Protein AF-A0A0J0UPS8-F1 (afdb_monomer_lite)

Sequence (127 aa):
MSEKKLNSWIYDGTPDNIGLIVPDANPGIGGYIVLAQLHNGEVRLFATRYPTRCVVGWKSQVRKFGGQDFTRVMVSTPHIRYERIKRMIVESGEDEGCRSIQFYRDKVVELFEVAAHSHAVPAGVPA

Radius of gyration: 16.22 Å; chains: 1; bounding box: 42×35×53 Å

Secondary structure (DSSP, 8-state):
--------EEEEE-GGGHHHH-PPPPGGG-BEEEEEEETTS-EEEEEES-HHHHHHHHHHHHHHH----EEEEEEEPPBTTHHHHHHHHHHTT-SSS---HHHHHHHHHHHHHHHHHTT--------

Foldseek 3Di:
DDPPLQPFWQDKFALVCCVVGDDQADLVLAWKWKWFAWPVQAIDIDTHSCSNCVLVVVVVCCVVPNDTHTGMMIITRGHNCSVVLSVVLVVVVPPDDRDGPVNSVVSSSVVRVVVVVVVVDPPPDDD

Structure (mmCIF, N/CA/C/O backbone):
data_AF-A0A0J0UPS8-F1
#
_entry.id   AF-A0A0J0UPS8-F1
#
loop_
_atom_site.group_PDB
_atom_site.id
_atom_site.type_symbol
_atom_site.label_atom_id
_atom_site.label_alt_id
_atom_site.label_comp_id
_atom_site.label_asym_id
_atom_site.label_entity_id
_atom_site.label_seq_id
_atom_site.pdbx_PDB_ins_code
_atom_site.Cartn_x
_atom_site.Cartn_y
_atom_site.Cartn_z
_atom_site.occupancy
_atom_site.B_iso_or_equiv
_atom_site.auth_seq_id
_atom_site.auth_comp_id
_atom_site.auth_asym_id
_atom_site.auth_atom_id
_atom_site.pdbx_PDB_model_num
ATOM 1 N N . MET A 1 1 ? -3.534 3.207 -31.428 1.00 33.47 1 MET A N 1
ATOM 2 C CA . MET A 1 1 ? -2.860 2.204 -30.581 1.00 33.47 1 MET A CA 1
ATOM 3 C C . MET A 1 1 ? -3.299 2.483 -29.160 1.00 33.47 1 MET A C 1
ATOM 5 O O . MET A 1 1 ? -3.012 3.567 -28.679 1.00 33.47 1 MET A O 1
ATOM 9 N N . SER A 1 2 ? -4.103 1.608 -28.558 1.00 32.09 2 SER A N 1
ATOM 10 C CA . SER A 1 2 ? -4.691 1.872 -27.242 1.00 32.09 2 SER A CA 1
ATOM 11 C C . SER A 1 2 ? -3.595 1.921 -26.186 1.00 32.09 2 SER A C 1
ATOM 13 O O . SER A 1 2 ? -2.947 0.906 -25.926 1.00 32.09 2 SER A O 1
ATOM 15 N N . GLU A 1 3 ? -3.384 3.101 -25.607 1.00 39.09 3 GLU A N 1
ATOM 16 C CA . GLU A 1 3 ? -2.591 3.288 -24.399 1.00 39.09 3 GLU A CA 1
ATOM 17 C C . GLU A 1 3 ? -3.072 2.266 -23.368 1.00 39.09 3 GLU A C 1
ATOM 19 O O . GLU A 1 3 ? -4.215 2.303 -22.905 1.00 39.09 3 GLU A O 1
ATOM 24 N N . LYS A 1 4 ? -2.216 1.286 -23.055 1.00 41.75 4 LYS A N 1
ATOM 25 C CA . LYS A 1 4 ? -2.395 0.446 -21.877 1.00 41.75 4 LYS A CA 1
ATOM 26 C C . LYS A 1 4 ? -2.355 1.402 -20.698 1.00 41.75 4 LYS A C 1
ATOM 28 O O . LYS A 1 4 ? -1.277 1.710 -20.204 1.00 41.75 4 LYS A O 1
ATOM 33 N N . LYS A 1 5 ? -3.524 1.878 -20.274 1.00 44.47 5 LYS A N 1
ATOM 34 C CA . LYS A 1 5 ? -3.714 2.516 -18.980 1.00 44.47 5 LYS A CA 1
ATOM 35 C C . LYS A 1 5 ? -3.135 1.522 -17.982 1.00 44.47 5 LYS A C 1
ATOM 37 O O . LYS A 1 5 ? -3.712 0.451 -17.787 1.00 44.47 5 LYS A O 1
ATOM 42 N N . LEU A 1 6 ? -1.922 1.793 -17.497 1.00 53.66 6 LEU A N 1
ATOM 43 C CA . LEU A 1 6 ? -1.261 0.966 -16.502 1.00 53.66 6 LEU A CA 1
ATOM 44 C C . LEU A 1 6 ? -2.256 0.902 -15.356 1.00 53.66 6 LEU A C 1
ATOM 46 O O . LEU A 1 6 ? -2.529 1.907 -14.701 1.00 53.66 6 LEU A O 1
ATOM 50 N N . ASN A 1 7 ? -2.900 -0.250 -15.182 1.00 66.94 7 ASN A N 1
ATOM 51 C CA . ASN A 1 7 ? -3.765 -0.452 -14.042 1.00 66.94 7 ASN A CA 1
ATOM 52 C C . ASN A 1 7 ? -2.812 -0.644 -12.864 1.00 66.94 7 ASN A C 1
ATOM 54 O O . ASN A 1 7 ? -2.511 -1.766 -12.474 1.00 66.94 7 ASN A O 1
ATOM 58 N N . SER A 1 8 ? -2.245 0.466 -12.378 1.00 83.94 8 SER A N 1
ATOM 59 C CA . SER A 1 8 ? -1.135 0.514 -11.423 1.00 83.94 8 SER A CA 1
ATOM 60 C C . SER A 1 8 ? -1.521 -0.006 -10.044 1.00 83.94 8 SER A C 1
ATOM 62 O O . SER A 1 8 ? -0.722 0.111 -9.126 1.00 83.94 8 SER A O 1
ATOM 64 N N . TRP A 1 9 ? -2.724 -0.564 -9.894 1.00 93.12 9 TRP A N 1
ATOM 65 C CA . TRP A 1 9 ? -3.325 -1.072 -8.671 1.00 93.12 9 TRP A CA 1
ATOM 66 C C . TRP A 1 9 ? -3.860 -2.479 -8.920 1.00 93.12 9 TRP A C 1
ATOM 68 O O . TRP A 1 9 ? -4.739 -2.677 -9.756 1.00 93.12 9 TRP A O 1
ATOM 78 N N . ILE A 1 10 ? -3.322 -3.451 -8.188 1.00 93.62 10 ILE A N 1
ATOM 79 C CA . ILE A 1 10 ? -3.734 -4.864 -8.245 1.00 93.62 10 ILE A CA 1
ATOM 80 C C . ILE A 1 10 ? -4.737 -5.215 -7.147 1.00 93.62 10 ILE A C 1
ATOM 82 O O . ILE A 1 10 ? -5.370 -6.265 -7.198 1.00 93.62 10 ILE A O 1
ATOM 86 N N . TYR A 1 11 ? -4.872 -4.344 -6.147 1.00 95.12 11 TYR A N 1
ATOM 87 C CA . TYR A 1 11 ? -5.795 -4.523 -5.041 1.00 95.12 11 TYR A CA 1
ATOM 88 C C . TYR A 1 11 ? -6.330 -3.182 -4.553 1.00 95.12 11 TYR A C 1
ATOM 90 O O . TYR A 1 11 ? -5.577 -2.212 -4.447 1.00 95.12 11 TYR A O 1
ATOM 98 N N . ASP A 1 12 ? -7.620 -3.154 -4.239 1.00 95.00 12 ASP A N 1
ATOM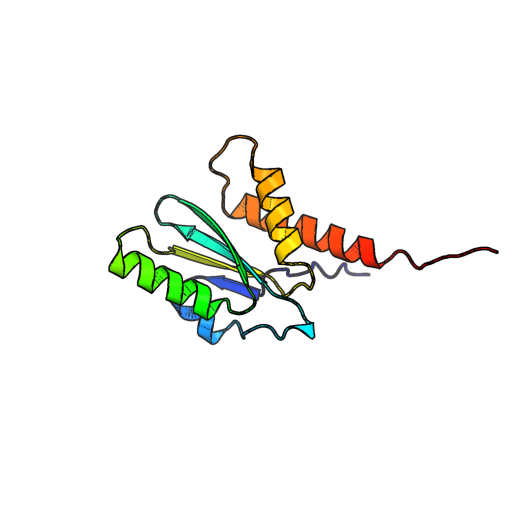 99 C CA . ASP A 1 12 ? -8.333 -2.032 -3.638 1.00 95.00 12 ASP A CA 1
ATOM 100 C C . ASP A 1 12 ? -9.520 -2.602 -2.850 1.00 95.00 12 ASP A C 1
ATOM 102 O O . ASP A 1 12 ? -10.505 -3.051 -3.437 1.00 95.00 12 ASP A O 1
ATOM 106 N N . GLY A 1 13 ? -9.398 -2.682 -1.526 1.00 94.44 13 GLY A N 1
ATOM 107 C CA . GLY A 1 13 ? -10.409 -3.349 -0.710 1.00 94.44 13 GLY A CA 1
ATOM 108 C C . GLY A 1 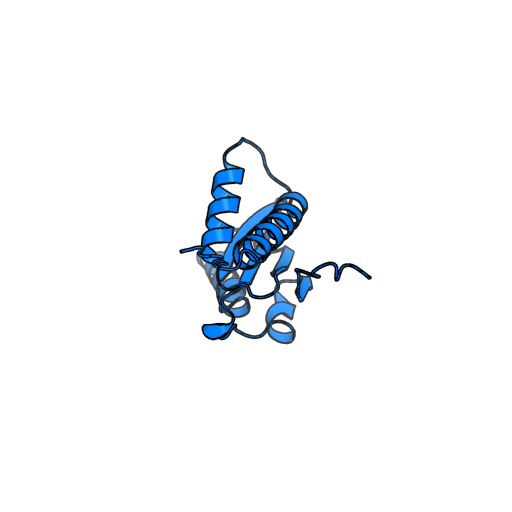13 ? -10.105 -3.357 0.781 1.00 94.44 13 GLY A C 1
A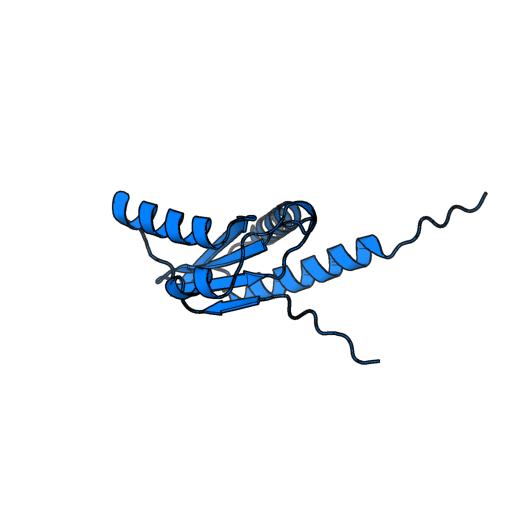TOM 109 O O . GLY A 1 13 ? -9.314 -2.562 1.286 1.00 94.44 13 GLY A O 1
ATOM 110 N N . THR A 1 14 ? -10.752 -4.265 1.507 1.00 94.19 14 THR A N 1
ATOM 111 C CA . THR A 1 14 ? -10.588 -4.406 2.961 1.00 94.19 14 THR A CA 1
ATOM 112 C C . THR A 1 14 ? -9.203 -4.968 3.312 1.00 94.19 14 THR A C 1
ATOM 114 O O . THR A 1 14 ? -8.619 -5.715 2.529 1.00 94.19 14 THR A O 1
ATOM 117 N N . PRO A 1 15 ? -8.623 -4.670 4.482 1.00 93.69 15 PRO A N 1
ATOM 118 C CA . PRO A 1 15 ? -7.327 -5.246 4.853 1.00 93.69 15 PRO A CA 1
ATOM 119 C C . PRO A 1 15 ? -7.336 -6.783 4.975 1.00 93.69 15 PRO A C 1
ATOM 121 O O . PRO A 1 15 ? -6.283 -7.396 4.837 1.00 93.69 15 PRO A O 1
ATOM 124 N N . ASP A 1 16 ? -8.488 -7.416 5.217 1.00 91.56 16 ASP A N 1
ATOM 125 C CA . ASP A 1 16 ? -8.580 -8.864 5.475 1.00 91.56 16 ASP A CA 1
ATOM 126 C C . ASP A 1 16 ? -8.376 -9.732 4.229 1.00 91.56 16 ASP A C 1
ATOM 128 O O . ASP A 1 16 ? -7.829 -10.830 4.320 1.00 91.56 16 ASP A O 1
ATOM 132 N N . ASN A 1 17 ? -8.748 -9.227 3.051 1.00 92.19 17 ASN A N 1
ATOM 133 C CA . ASN A 1 17 ? -8.699 -10.009 1.813 1.00 92.19 17 ASN A CA 1
ATOM 134 C C . ASN A 1 17 ? -7.365 -9.875 1.063 1.00 92.19 17 ASN A C 1
ATOM 136 O O . ASN A 1 17 ? -7.155 -10.554 0.058 1.00 92.19 17 ASN A O 1
ATOM 140 N N . ILE A 1 18 ? -6.440 -9.036 1.545 1.00 91.44 18 ILE A N 1
ATOM 141 C CA . ILE A 1 18 ? -5.171 -8.762 0.856 1.00 91.44 18 ILE A CA 1
ATOM 142 C C . ILE A 1 18 ? -4.357 -10.039 0.604 1.00 91.44 18 ILE A C 1
ATOM 144 O O . ILE A 1 18 ? -3.822 -10.220 -0.486 1.00 91.44 18 ILE A O 1
ATOM 148 N N . GLY A 1 19 ? -4.330 -10.956 1.578 1.00 89.06 19 GLY A N 1
ATOM 149 C CA . GLY A 1 19 ? -3.573 -12.207 1.498 1.00 89.06 19 GLY A CA 1
ATOM 150 C C . GLY A 1 19 ? -4.149 -13.237 0.528 1.00 89.06 19 GLY A C 1
ATOM 151 O O . GLY A 1 19 ? -3.462 -14.198 0.202 1.00 89.06 19 GLY A O 1
ATOM 152 N N . LEU A 1 20 ? -5.383 -13.037 0.058 1.00 89.75 20 LEU A N 1
ATOM 153 C CA . LEU A 1 20 ? -6.021 -13.899 -0.938 1.00 89.75 20 LEU A CA 1
ATOM 154 C C . LEU A 1 20 ? -5.683 -13.475 -2.371 1.00 89.75 20 LEU A C 1
ATOM 156 O O . LEU A 1 20 ? -5.773 -14.289 -3.285 1.00 89.75 20 LEU A O 1
ATOM 160 N N . ILE A 1 21 ? -5.333 -12.201 -2.569 1.00 90.06 21 ILE A N 1
ATOM 161 C CA . ILE A 1 21 ? -5.224 -11.589 -3.899 1.00 90.06 21 ILE A CA 1
ATOM 162 C C . ILE A 1 21 ? -3.785 -11.196 -4.221 1.00 90.06 21 ILE A C 1
ATOM 164 O O . ILE A 1 21 ? -3.350 -11.351 -5.361 1.00 90.06 21 ILE A O 1
ATOM 168 N N . VAL A 1 22 ? -3.034 -10.688 -3.239 1.00 92.31 22 VAL A N 1
ATOM 169 C CA . VAL A 1 22 ? -1.712 -10.112 -3.483 1.00 92.31 22 VAL A CA 1
ATOM 170 C C . VAL A 1 22 ? -0.604 -11.051 -3.001 1.00 92.31 22 VAL A C 1
ATOM 172 O O . VAL A 1 22 ? -0.421 -11.204 -1.790 1.00 92.31 22 VAL A O 1
ATOM 175 N N . PRO A 1 23 ? 0.181 -11.645 -3.918 1.00 92.69 23 PRO A N 1
ATOM 176 C CA . PRO A 1 23 ? 1.334 -12.450 -3.543 1.00 92.69 23 PRO A CA 1
ATOM 177 C C . PRO A 1 23 ? 2.504 -11.576 -3.079 1.00 92.69 23 PRO A C 1
ATOM 179 O O . PRO A 1 23 ? 2.639 -10.408 -3.461 1.00 92.69 23 PRO A O 1
ATOM 182 N N . ASP A 1 24 ? 3.410 -12.171 -2.307 1.00 94.38 24 ASP A N 1
ATOM 183 C CA . ASP A 1 24 ? 4.695 -11.549 -1.989 1.00 94.38 24 ASP A CA 1
ATOM 184 C C . ASP A 1 24 ? 5.504 -11.307 -3.280 1.00 94.38 24 ASP A C 1
ATOM 186 O O . ASP A 1 24 ? 5.546 -12.147 -4.183 1.00 94.38 24 ASP A O 1
ATOM 190 N N . ALA A 1 25 ? 6.150 -10.145 -3.385 1.00 93.38 25 ALA A N 1
ATOM 191 C CA . ALA A 1 25 ? 6.945 -9.795 -4.556 1.00 93.38 25 ALA A CA 1
ATOM 192 C C . ALA A 1 25 ? 8.313 -10.484 -4.526 1.00 93.38 25 ALA A C 1
ATOM 194 O O . ALA A 1 25 ? 9.053 -10.421 -3.537 1.00 93.38 25 ALA A O 1
ATOM 195 N N . ASN A 1 26 ? 8.696 -11.067 -5.661 1.00 91.25 26 ASN A N 1
ATOM 196 C CA . ASN A 1 26 ? 10.066 -11.510 -5.881 1.00 91.25 26 ASN A CA 1
ATOM 197 C C . ASN A 1 26 ? 10.997 -10.279 -6.001 1.00 91.25 26 ASN A C 1
ATOM 199 O O . ASN A 1 26 ? 10.644 -9.329 -6.701 1.00 91.25 26 ASN A O 1
ATOM 203 N N . PRO A 1 27 ? 12.198 -10.279 -5.387 1.00 88.38 27 PRO A N 1
ATOM 204 C CA . PRO A 1 27 ? 13.164 -9.192 -5.551 1.00 88.38 27 PRO A CA 1
ATOM 205 C C . PRO A 1 27 ? 13.424 -8.764 -7.009 1.00 88.38 27 PRO A C 1
ATOM 207 O O . PRO A 1 27 ? 13.633 -7.579 -7.249 1.00 88.38 27 PRO A O 1
ATOM 210 N N . GLY A 1 28 ? 13.363 -9.684 -7.979 1.00 90.62 28 GLY A N 1
ATOM 211 C CA . GLY A 1 28 ? 13.579 -9.380 -9.399 1.00 90.62 28 GLY A CA 1
ATOM 212 C C . GLY A 1 28 ? 12.511 -8.484 -10.040 1.00 90.62 28 GLY A C 1
ATOM 213 O O . GLY A 1 28 ? 12.808 -7.794 -11.010 1.00 90.62 28 GLY A O 1
ATOM 214 N N . ILE A 1 29 ? 11.291 -8.446 -9.490 1.00 89.06 29 ILE A N 1
ATOM 215 C CA . ILE A 1 29 ? 10.203 -7.566 -9.961 1.00 89.06 29 ILE A CA 1
ATOM 216 C C . ILE A 1 29 ? 10.030 -6.318 -9.079 1.00 89.06 29 ILE A C 1
ATOM 218 O O . ILE A 1 29 ? 9.178 -5.471 -9.348 1.00 89.06 29 ILE A O 1
ATOM 222 N N . GLY A 1 30 ? 10.849 -6.181 -8.032 1.00 93.62 30 GLY A N 1
ATOM 223 C CA . GLY A 1 30 ? 10.781 -5.082 -7.078 1.00 93.62 30 GLY A CA 1
ATOM 224 C C . GLY A 1 30 ? 9.802 -5.332 -5.941 1.00 93.62 30 GLY A C 1
ATOM 225 O O . GLY A 1 30 ? 9.796 -6.400 -5.335 1.00 93.62 30 GLY A O 1
ATOM 226 N N . GLY A 1 31 ? 9.012 -4.312 -5.616 1.00 96.12 31 GLY A N 1
ATOM 227 C CA . GLY A 1 31 ? 8.056 -4.333 -4.515 1.00 96.12 31 GLY A CA 1
ATOM 228 C C . GLY A 1 31 ? 6.869 -3.422 -4.780 1.00 96.12 31 GLY A C 1
ATOM 229 O O . GLY A 1 31 ? 6.771 -2.787 -5.828 1.00 96.12 31 GLY A O 1
ATOM 230 N N . TYR A 1 32 ? 5.957 -3.365 -3.825 1.00 96.94 32 TYR A N 1
ATOM 231 C CA . TYR A 1 32 ? 4.697 -2.654 -3.943 1.00 96.94 32 TYR A CA 1
ATOM 232 C C . TYR A 1 32 ? 4.730 -1.326 -3.199 1.00 96.94 32 TYR A C 1
ATOM 234 O O . TYR A 1 32 ? 5.380 -1.190 -2.157 1.00 96.94 32 TYR A O 1
ATOM 242 N N . ILE A 1 33 ? 3.950 -0.374 -3.702 1.00 96.69 33 ILE A N 1
ATOM 243 C CA . ILE A 1 33 ? 3.424 0.720 -2.898 1.00 96.69 33 ILE A CA 1
ATOM 244 C C . ILE A 1 33 ? 2.102 0.260 -2.288 1.00 96.69 33 ILE A C 1
ATOM 246 O O . ILE A 1 33 ? 1.239 -0.274 -2.985 1.00 96.69 33 ILE A O 1
ATOM 250 N N . VAL A 1 34 ? 1.942 0.473 -0.985 1.00 96.81 34 VAL A N 1
ATOM 251 C CA . VAL A 1 34 ? 0.699 0.184 -0.265 1.00 96.81 34 VAL A CA 1
ATOM 252 C C . VAL A 1 34 ? 0.173 1.480 0.331 1.00 96.81 34 VAL A C 1
ATOM 254 O O . VAL A 1 34 ? 0.890 2.153 1.074 1.00 96.81 34 VAL A O 1
ATOM 257 N N . LEU A 1 35 ? -1.075 1.815 0.016 1.00 95.56 35 LEU A N 1
ATOM 258 C CA . LEU A 1 35 ? -1.823 2.887 0.667 1.00 95.56 35 LEU A CA 1
ATOM 259 C C . LEU A 1 35 ? -2.829 2.256 1.613 1.00 95.56 35 LEU A C 1
ATOM 261 O O . LEU A 1 35 ? -3.575 1.370 1.206 1.00 95.56 35 LEU A O 1
ATOM 265 N N . ALA A 1 36 ? -2.868 2.711 2.856 1.00 95.19 36 ALA A N 1
ATOM 266 C CA . ALA A 1 36 ? -3.822 2.224 3.835 1.00 95.19 36 ALA A CA 1
ATOM 267 C C . ALA A 1 36 ? -4.530 3.400 4.506 1.00 95.19 36 ALA A C 1
ATOM 269 O O . ALA A 1 36 ? -3.883 4.254 5.107 1.00 95.19 36 ALA A O 1
ATOM 270 N N . GLN A 1 37 ? -5.850 3.456 4.371 1.00 94.81 37 GLN A N 1
ATOM 271 C CA . GLN A 1 37 ? -6.679 4.486 4.985 1.00 94.81 37 GLN A CA 1
ATOM 272 C C . GLN A 1 37 ? -7.079 4.059 6.395 1.00 94.81 37 GLN A C 1
ATOM 274 O O . GLN A 1 37 ? -7.449 2.906 6.607 1.00 94.81 37 GLN A O 1
ATOM 279 N N . LEU A 1 38 ? -7.007 4.983 7.346 1.00 92.88 38 LEU A N 1
ATOM 280 C CA . LEU A 1 38 ? -7.463 4.816 8.724 1.00 92.88 38 LEU A CA 1
ATOM 281 C C . LEU A 1 38 ? -8.916 5.293 8.887 1.00 92.88 38 LEU A C 1
ATOM 283 O O . LEU A 1 38 ? -9.489 5.928 7.998 1.00 92.88 38 LEU A O 1
ATOM 287 N N . HIS A 1 39 ? -9.529 5.006 10.037 1.00 89.31 39 HIS A N 1
ATOM 288 C CA . HIS A 1 39 ? -10.905 5.426 10.339 1.00 89.31 39 HIS A CA 1
ATOM 289 C C . HIS A 1 39 ? -11.103 6.949 10.349 1.00 89.31 39 HIS A C 1
ATOM 291 O O . HIS A 1 39 ? -12.169 7.421 9.965 1.00 89.31 39 HIS A O 1
ATOM 297 N N . ASN A 1 40 ? -10.091 7.718 10.751 1.00 88.12 40 ASN A N 1
ATOM 298 C CA . ASN A 1 40 ? -10.104 9.185 10.711 1.00 88.12 40 ASN A CA 1
ATOM 299 C C . ASN A 1 40 ? -9.872 9.776 9.306 1.00 88.12 40 ASN A C 1
ATOM 301 O O . ASN A 1 40 ? -9.831 10.994 9.161 1.00 88.12 40 ASN A O 1
ATOM 305 N N . GLY A 1 41 ? -9.698 8.938 8.281 1.00 88.00 41 GLY A N 1
ATOM 306 C CA . GLY A 1 41 ? -9.428 9.369 6.912 1.00 88.00 41 GLY A CA 1
ATOM 307 C C . GLY A 1 41 ? -7.951 9.613 6.594 1.00 88.00 41 GLY A C 1
ATOM 308 O O . GLY A 1 41 ? -7.637 9.794 5.417 1.00 88.00 41 GLY A O 1
ATOM 309 N N . GLU A 1 42 ? -7.049 9.553 7.581 1.00 90.19 42 GLU A N 1
ATOM 310 C CA . GLU A 1 42 ? -5.604 9.628 7.351 1.00 90.19 42 GLU A CA 1
ATOM 311 C C . GLU A 1 42 ? -5.116 8.451 6.506 1.00 90.19 42 GLU A C 1
ATOM 313 O O . GLU A 1 42 ? -5.663 7.345 6.547 1.00 90.19 42 GLU A O 1
ATOM 318 N N . VAL A 1 43 ? -4.038 8.682 5.760 1.00 91.38 43 VAL A N 1
ATOM 319 C CA . VAL A 1 43 ? -3.453 7.688 4.863 1.00 91.38 43 VAL A CA 1
ATOM 320 C C . VAL A 1 43 ? -2.048 7.340 5.326 1.00 91.38 43 VAL A C 1
ATOM 322 O O . VAL A 1 43 ? -1.198 8.205 5.528 1.00 91.38 43 VAL A O 1
ATOM 325 N N . ARG A 1 44 ? -1.778 6.044 5.457 1.00 92.44 44 ARG A N 1
ATOM 326 C CA . ARG A 1 44 ? -0.441 5.494 5.669 1.00 92.44 44 ARG A CA 1
ATOM 327 C C . ARG A 1 44 ? 0.111 4.977 4.345 1.00 92.44 44 ARG A C 1
ATOM 329 O O . ARG A 1 44 ? -0.565 4.246 3.624 1.00 92.44 44 ARG A O 1
ATOM 336 N N . LEU A 1 45 ? 1.356 5.346 4.049 1.00 93.81 45 LEU A N 1
ATOM 337 C CA . LEU A 1 45 ? 2.076 4.959 2.838 1.00 93.81 45 LEU A CA 1
ATOM 338 C C . LEU A 1 45 ? 3.221 3.996 3.176 1.00 93.81 45 LEU A C 1
ATOM 340 O O . LEU A 1 45 ? 4.142 4.330 3.930 1.00 93.81 45 LEU A O 1
ATOM 344 N N . PHE A 1 46 ? 3.218 2.823 2.547 1.00 95.62 46 PHE A N 1
ATOM 345 C CA . PHE A 1 46 ? 4.267 1.819 2.692 1.00 95.62 46 PHE A CA 1
ATOM 346 C C . PHE A 1 46 ? 4.908 1.467 1.353 1.00 95.62 46 PHE A C 1
ATOM 348 O O . PHE A 1 46 ? 4.300 1.570 0.292 1.00 95.62 46 PHE A O 1
ATOM 355 N N . ALA A 1 47 ? 6.158 1.026 1.440 1.00 96.62 47 ALA A N 1
ATOM 356 C CA . ALA A 1 47 ? 6.921 0.431 0.356 1.00 96.62 47 ALA A CA 1
ATOM 357 C C . ALA A 1 47 ? 7.374 -0.933 0.871 1.00 96.62 47 ALA A C 1
ATOM 359 O O . ALA A 1 47 ? 8.105 -0.991 1.859 1.00 96.62 47 ALA A O 1
ATOM 360 N N . THR A 1 48 ? 6.892 -2.023 0.277 1.00 96.81 48 THR A N 1
ATOM 361 C CA . THR A 1 48 ? 7.178 -3.371 0.786 1.00 96.81 48 THR A CA 1
ATOM 362 C C . THR A 1 48 ? 7.080 -4.431 -0.299 1.00 96.81 48 THR A C 1
ATOM 364 O O . THR A 1 48 ? 6.282 -4.324 -1.224 1.00 96.81 48 THR A O 1
ATOM 367 N N . ARG A 1 49 ? 7.851 -5.508 -0.146 1.00 97.06 49 ARG A N 1
ATOM 368 C CA . ARG A 1 49 ? 7.684 -6.743 -0.925 1.00 97.06 49 ARG A CA 1
ATOM 369 C C . ARG A 1 49 ? 6.654 -7.697 -0.322 1.00 97.06 49 ARG A C 1
ATOM 371 O O . ARG A 1 49 ? 6.219 -8.615 -1.000 1.00 97.06 49 ARG A O 1
ATOM 378 N N . TYR A 1 50 ? 6.252 -7.462 0.926 1.00 96.56 50 TYR A N 1
ATOM 379 C CA . TYR A 1 50 ? 5.402 -8.352 1.716 1.00 96.56 50 TYR A CA 1
ATOM 380 C C . TYR A 1 50 ? 4.145 -7.601 2.192 1.00 96.56 50 TYR A C 1
ATOM 382 O O . TYR A 1 50 ? 4.063 -7.215 3.365 1.00 96.56 50 TYR A O 1
ATOM 390 N N . PRO A 1 51 ? 3.184 -7.310 1.297 1.00 94.94 51 PRO A N 1
ATOM 391 C CA . PRO A 1 51 ? 2.046 -6.442 1.604 1.00 94.94 51 PRO A CA 1
ATOM 392 C C . PRO A 1 51 ? 1.151 -7.038 2.697 1.00 94.94 51 PRO A C 1
ATOM 394 O O . PRO A 1 51 ? 0.805 -6.344 3.652 1.00 94.94 51 PRO A O 1
ATOM 397 N N . THR A 1 52 ? 0.884 -8.345 2.645 1.00 94.75 52 THR A N 1
ATOM 398 C CA . THR A 1 52 ? 0.106 -9.058 3.670 1.00 94.75 52 THR A CA 1
ATOM 399 C C . THR A 1 52 ? 0.776 -8.993 5.040 1.00 94.75 52 THR A C 1
ATOM 401 O O . THR A 1 52 ? 0.130 -8.658 6.031 1.00 94.75 52 THR A O 1
ATOM 404 N N . ARG A 1 53 ? 2.095 -9.229 5.111 1.00 95.06 53 ARG A N 1
ATOM 405 C CA . ARG A 1 53 ? 2.845 -9.122 6.376 1.00 95.06 53 ARG A CA 1
ATOM 406 C C . ARG A 1 53 ? 2.829 -7.699 6.927 1.00 95.06 53 ARG A C 1
ATOM 408 O O . ARG A 1 53 ? 2.773 -7.526 8.139 1.00 95.06 53 ARG A O 1
ATOM 415 N N . CYS A 1 54 ? 2.855 -6.694 6.052 1.00 93.56 54 CYS A N 1
ATOM 416 C CA . CYS A 1 54 ? 2.766 -5.293 6.451 1.00 93.56 54 CYS A CA 1
ATOM 417 C C . CYS A 1 54 ? 1.415 -4.981 7.110 1.00 93.56 54 CYS A C 1
ATOM 419 O O . CYS A 1 54 ? 1.383 -4.395 8.190 1.00 93.56 54 CYS A O 1
ATOM 421 N N . VAL A 1 55 ? 0.310 -5.412 6.493 1.00 93.31 55 VAL A N 1
ATOM 422 C CA . VAL A 1 55 ? -1.047 -5.188 7.017 1.00 93.31 55 VAL A CA 1
ATOM 423 C C . VAL A 1 55 ? -1.277 -5.955 8.320 1.00 93.31 55 VAL A C 1
ATOM 425 O O . VAL A 1 55 ? -1.722 -5.376 9.309 1.00 93.31 55 VAL A O 1
ATOM 428 N N . VAL A 1 56 ? -0.912 -7.239 8.370 1.00 92.75 56 VAL A N 1
ATOM 429 C CA . VAL A 1 56 ? -1.040 -8.059 9.589 1.00 92.75 56 VAL A CA 1
ATOM 430 C C . VAL A 1 56 ? -0.147 -7.527 10.714 1.00 92.75 56 VAL A C 1
ATOM 432 O O . VAL A 1 56 ? -0.562 -7.482 11.873 1.00 92.75 56 VAL A O 1
ATOM 435 N N . GLY A 1 57 ? 1.066 -7.078 10.379 1.00 93.00 57 GLY A N 1
ATOM 436 C CA . GLY A 1 57 ? 1.981 -6.438 11.320 1.00 93.00 57 GLY A CA 1
ATOM 437 C C . GLY A 1 57 ? 1.376 -5.184 11.948 1.00 93.00 57 GLY A C 1
ATOM 438 O O . GLY A 1 57 ? 1.419 -5.043 13.170 1.00 93.00 57 GLY A O 1
ATOM 439 N N . TRP A 1 58 ? 0.738 -4.327 11.143 1.00 92.38 58 TRP A N 1
ATOM 440 C CA . TRP A 1 58 ? 0.013 -3.156 11.642 1.00 92.38 58 TRP A CA 1
ATOM 441 C C . TRP A 1 58 ? -1.132 -3.544 12.578 1.00 92.38 58 TRP A C 1
ATOM 443 O O . TRP A 1 58 ? -1.189 -3.046 13.700 1.00 92.38 58 TRP A O 1
ATOM 453 N N . LYS A 1 59 ? -1.987 -4.500 12.184 1.00 90.25 59 LYS A N 1
ATOM 454 C CA . LYS A 1 59 ? -3.068 -5.005 13.050 1.00 90.25 59 LYS A CA 1
ATOM 455 C C . LYS A 1 59 ? -2.541 -5.499 14.396 1.00 90.25 59 LYS A C 1
ATOM 457 O O . LYS A 1 59 ? -3.102 -5.187 15.446 1.00 90.25 59 LYS A O 1
ATOM 462 N N . SER A 1 60 ? -1.424 -6.231 14.389 1.00 92.12 60 SER A N 1
ATOM 463 C CA . SER A 1 60 ? -0.787 -6.667 15.632 1.00 92.12 60 SER A CA 1
ATOM 464 C C . SER A 1 60 ? -0.258 -5.500 16.469 1.00 92.12 60 SER A C 1
ATOM 466 O O . SER A 1 60 ? -0.278 -5.617 17.694 1.00 92.12 60 SER A O 1
ATOM 468 N N . GLN A 1 61 ? 0.256 -4.430 15.860 1.00 91.56 61 GLN A N 1
ATOM 469 C CA . GLN A 1 61 ? 0.730 -3.244 16.580 1.00 91.56 61 GLN A CA 1
ATOM 470 C C . GLN A 1 61 ? -0.435 -2.472 17.197 1.00 91.56 61 GLN A C 1
ATOM 472 O O . GLN A 1 61 ? -0.401 -2.205 18.394 1.00 91.56 61 GLN A O 1
ATOM 477 N N . VAL A 1 62 ? -1.495 -2.214 16.426 1.00 91.88 62 VAL A N 1
ATOM 478 C CA . VAL A 1 62 ? -2.710 -1.535 16.901 1.00 91.88 62 VAL A CA 1
ATOM 479 C C . VAL A 1 62 ? -3.339 -2.287 18.073 1.00 91.88 62 VAL A C 1
ATOM 481 O O . VAL A 1 62 ? -3.680 -1.685 19.086 1.00 91.88 62 VAL A O 1
ATOM 484 N N . ARG A 1 63 ? -3.421 -3.622 18.000 1.00 90.88 63 ARG A N 1
ATOM 485 C CA . ARG A 1 63 ? -3.943 -4.440 19.106 1.00 90.88 63 ARG A CA 1
ATOM 486 C C . ARG A 1 63 ? -3.091 -4.352 20.379 1.00 90.88 63 ARG A C 1
ATOM 488 O O . ARG A 1 63 ? -3.634 -4.470 21.472 1.00 90.88 63 ARG A O 1
ATOM 495 N N . LYS A 1 64 ? -1.768 -4.211 20.248 1.00 93.06 64 LYS A N 1
ATOM 496 C CA . LYS A 1 64 ? -0.829 -4.197 21.384 1.00 93.06 64 LYS A CA 1
ATOM 497 C C . LYS A 1 64 ? -0.684 -2.820 22.024 1.00 93.06 64 LYS A C 1
ATOM 499 O O . LYS A 1 64 ? -0.551 -2.739 23.238 1.00 93.06 64 LYS A O 1
ATOM 504 N N . PHE A 1 65 ? -0.672 -1.769 21.212 1.00 92.06 65 PHE A N 1
ATOM 505 C CA . PHE A 1 65 ? -0.295 -0.420 21.637 1.00 92.06 65 PHE A CA 1
ATOM 506 C C . PHE A 1 65 ? -1.429 0.601 21.489 1.00 92.06 65 PHE A C 1
ATOM 508 O O . PHE A 1 65 ? -1.244 1.771 21.811 1.00 92.06 65 PHE A O 1
ATOM 515 N N . GLY A 1 66 ? -2.603 0.172 21.020 1.00 86.75 66 GLY A N 1
ATOM 516 C CA . GLY A 1 66 ? -3.676 1.071 20.612 1.00 86.75 66 GLY A CA 1
ATOM 517 C C . GLY A 1 66 ? -3.404 1.710 19.246 1.00 86.75 66 GLY A C 1
ATOM 518 O O . GLY A 1 66 ? -2.359 1.506 18.628 1.00 86.75 66 GLY A O 1
ATOM 519 N N . GLY A 1 67 ? -4.378 2.469 18.747 1.00 88.06 67 GLY A N 1
ATOM 520 C CA . GLY A 1 67 ? -4.323 3.124 17.439 1.00 88.06 67 GLY A CA 1
ATOM 521 C C . GLY A 1 67 ? -5.560 2.837 16.597 1.00 88.06 67 GLY A C 1
ATOM 522 O O . GLY A 1 67 ? -6.545 2.286 17.085 1.00 88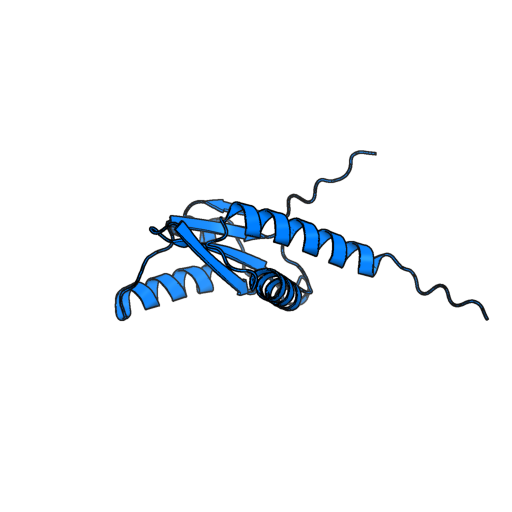.06 67 GLY A O 1
ATOM 523 N N . GLN A 1 68 ? -5.508 3.226 15.326 1.00 90.62 68 GLN A N 1
ATOM 524 C CA . GLN A 1 68 ? -6.593 2.994 14.376 1.00 90.62 68 GLN A CA 1
ATOM 525 C C . GLN A 1 68 ? -6.236 1.855 13.420 1.00 90.62 68 GLN A C 1
ATOM 527 O O . GLN A 1 68 ? -5.109 1.780 12.922 1.00 90.62 68 GLN A O 1
ATOM 532 N N . ASP A 1 69 ? -7.200 0.970 13.169 1.00 92.44 69 ASP A N 1
ATOM 533 C CA . ASP A 1 69 ? -7.070 -0.063 12.142 1.00 92.44 69 ASP A CA 1
ATOM 534 C C . ASP A 1 69 ? -7.301 0.536 10.744 1.00 92.44 69 ASP A C 1
ATOM 536 O O . ASP A 1 69 ? -7.840 1.640 10.589 1.00 92.44 69 ASP A O 1
ATOM 540 N N . PHE A 1 70 ? -6.869 -0.195 9.722 1.00 94.62 70 PHE A N 1
ATOM 541 C CA . PHE A 1 70 ? -7.096 0.172 8.335 1.00 94.62 70 PHE A CA 1
ATOM 542 C C . PHE A 1 70 ? -8.542 -0.122 7.928 1.00 94.62 70 PHE A C 1
ATOM 544 O O . PHE A 1 70 ? -9.040 -1.228 8.109 1.00 94.62 70 PHE A O 1
ATOM 551 N N . THR A 1 71 ? -9.204 0.849 7.308 1.00 94.62 71 THR A N 1
ATOM 552 C CA . THR A 1 71 ? -10.546 0.694 6.726 1.00 94.62 71 THR A CA 1
ATOM 553 C C . THR A 1 71 ? -10.489 0.248 5.269 1.00 94.62 71 THR A C 1
ATOM 555 O O . THR A 1 71 ? -11.368 -0.470 4.796 1.00 94.62 71 THR A O 1
ATOM 558 N N . ARG A 1 72 ? -9.431 0.644 4.557 1.00 95.12 72 ARG A N 1
ATOM 559 C CA . ARG A 1 72 ? -9.204 0.342 3.143 1.00 95.12 72 ARG A CA 1
ATOM 560 C C . ARG A 1 72 ? -7.715 0.220 2.874 1.00 95.12 72 ARG A C 1
ATOM 562 O O . ARG A 1 72 ? -6.929 1.017 3.380 1.00 95.12 72 ARG A O 1
ATOM 569 N N . VAL A 1 73 ? -7.332 -0.746 2.051 1.00 95.94 73 VAL A N 1
ATOM 570 C CA . VAL A 1 73 ? -5.961 -0.940 1.588 1.00 95.94 73 VAL A CA 1
ATOM 571 C C . VAL A 1 73 ? -5.952 -1.006 0.070 1.00 95.94 73 VAL A C 1
ATOM 573 O O . VAL A 1 73 ? -6.735 -1.735 -0.536 1.00 95.94 73 VAL A O 1
ATO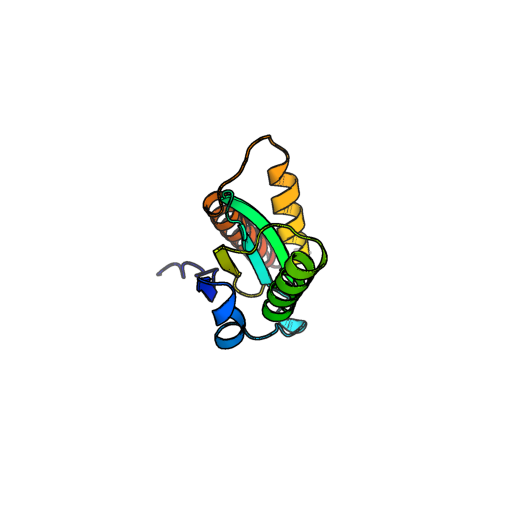M 576 N N . MET A 1 74 ? -5.036 -0.261 -0.537 1.00 96.19 74 MET A N 1
ATOM 577 C CA . MET A 1 74 ? -4.734 -0.324 -1.957 1.00 96.19 74 MET A CA 1
ATOM 578 C C . MET A 1 74 ? -3.297 -0.796 -2.145 1.00 96.19 74 MET A C 1
ATOM 580 O O . MET A 1 74 ? -2.393 -0.323 -1.453 1.00 96.19 74 MET A O 1
ATOM 584 N N . VAL A 1 75 ? -3.076 -1.707 -3.089 1.00 96.75 75 VAL A N 1
ATOM 585 C CA . VAL A 1 75 ? -1.738 -2.213 -3.422 1.00 96.75 75 VAL A CA 1
ATOM 586 C C . VAL A 1 75 ? -1.458 -1.996 -4.893 1.00 96.75 75 VAL A C 1
ATOM 588 O O . VAL A 1 75 ? -2.275 -2.352 -5.748 1.00 96.75 75 VAL A O 1
ATOM 591 N N . SER A 1 76 ? -0.306 -1.399 -5.181 1.00 95.75 76 SER A N 1
ATOM 592 C CA . SER A 1 76 ? 0.100 -1.114 -6.547 1.00 95.75 76 SER A CA 1
ATOM 593 C C . SER A 1 76 ? 0.503 -2.380 -7.308 1.00 95.75 76 SER A C 1
ATOM 595 O O . SER A 1 76 ? 0.736 -3.428 -6.712 1.00 95.75 76 SER A O 1
ATOM 597 N N . THR A 1 77 ? 0.695 -2.289 -8.623 1.00 94.00 77 THR A N 1
ATOM 598 C CA . THR A 1 77 ? 1.556 -3.248 -9.332 1.00 94.00 77 THR A CA 1
ATOM 599 C C . THR A 1 77 ? 2.984 -3.173 -8.772 1.00 94.00 77 THR A C 1
ATOM 601 O O . THR A 1 77 ? 3.393 -2.113 -8.277 1.00 94.00 77 THR A O 1
ATOM 604 N N . PRO A 1 78 ? 3.763 -4.266 -8.818 1.00 94.31 78 PRO A N 1
ATOM 605 C CA . PRO A 1 78 ? 5.135 -4.241 -8.336 1.00 94.31 78 PRO A CA 1
ATOM 606 C C . PRO A 1 78 ? 5.997 -3.347 -9.234 1.00 94.31 78 PRO A C 1
ATOM 608 O O . PRO A 1 78 ? 5.797 -3.283 -10.448 1.00 94.31 78 PRO A O 1
ATOM 611 N N . HIS A 1 79 ? 6.949 -2.640 -8.630 1.00 93.31 79 HIS A N 1
ATOM 612 C CA . HIS A 1 79 ? 7.857 -1.740 -9.327 1.00 93.31 79 HIS A CA 1
ATOM 613 C C . HIS A 1 79 ? 9.271 -1.835 -8.746 1.00 93.31 79 HIS A C 1
ATOM 615 O O . HIS A 1 79 ? 9.463 -1.802 -7.529 1.00 93.31 79 HIS A O 1
ATOM 621 N N . ILE A 1 80 ? 10.294 -1.874 -9.608 1.00 93.06 80 ILE A N 1
ATOM 622 C CA . ILE A 1 80 ? 11.695 -2.061 -9.184 1.00 93.06 80 ILE A CA 1
ATOM 623 C C . ILE A 1 80 ? 12.209 -0.926 -8.283 1.00 93.06 80 ILE A C 1
ATOM 625 O O . ILE A 1 80 ? 13.027 -1.137 -7.396 1.00 93.06 80 ILE A O 1
ATOM 629 N N . ARG A 1 81 ? 11.674 0.286 -8.462 1.00 92.38 81 ARG A N 1
ATOM 630 C CA . ARG A 1 81 ? 12.030 1.496 -7.693 1.00 92.38 81 ARG A CA 1
ATOM 631 C C . ARG A 1 81 ? 11.016 1.879 -6.609 1.00 92.38 81 ARG A C 1
ATOM 633 O O . ARG A 1 81 ? 10.982 3.045 -6.224 1.00 92.38 81 ARG A O 1
ATOM 640 N N . TYR A 1 82 ? 10.180 0.953 -6.140 1.00 94.44 82 TYR A N 1
ATOM 641 C CA . TYR A 1 82 ? 9.090 1.241 -5.192 1.00 94.44 82 TYR A CA 1
ATOM 642 C C . TYR A 1 82 ? 9.535 2.060 -3.959 1.00 94.44 82 TYR A C 1
ATOM 644 O O . TYR A 1 82 ? 8.863 3.011 -3.572 1.00 94.44 82 TYR A O 1
ATOM 652 N N . GLU A 1 83 ? 10.716 1.804 -3.392 1.00 94.88 83 GLU A N 1
ATOM 653 C CA . GLU A 1 83 ? 11.225 2.588 -2.251 1.00 94.88 83 GLU A CA 1
ATOM 654 C C . GLU A 1 83 ? 11.600 4.028 -2.615 1.00 94.88 83 GLU A C 1
ATOM 656 O O . GLU A 1 83 ? 11.388 4.951 -1.828 1.00 94.88 83 GLU A O 1
ATOM 661 N N . ARG A 1 84 ? 12.156 4.244 -3.813 1.00 93.56 84 ARG A N 1
ATOM 662 C CA . ARG A 1 84 ? 12.433 5.596 -4.319 1.00 93.56 84 ARG A CA 1
ATOM 663 C C . ARG A 1 84 ? 11.131 6.331 -4.615 1.00 93.56 84 ARG A C 1
ATOM 665 O O . ARG A 1 84 ? 11.024 7.504 -4.291 1.00 93.56 84 ARG A O 1
ATOM 672 N N . ILE A 1 85 ? 10.140 5.641 -5.176 1.00 92.69 85 ILE A N 1
ATOM 673 C CA . ILE A 1 85 ? 8.821 6.219 -5.454 1.00 92.69 85 ILE A CA 1
ATOM 674 C C . ILE A 1 85 ? 8.144 6.659 -4.160 1.00 92.69 85 ILE A C 1
ATOM 676 O O . ILE A 1 85 ? 7.716 7.804 -4.076 1.00 92.69 85 ILE A O 1
ATOM 680 N N . LYS A 1 86 ? 8.143 5.820 -3.115 1.00 94.12 86 LYS A N 1
ATOM 681 C CA . LYS A 1 86 ? 7.652 6.225 -1.791 1.00 94.12 86 LYS A CA 1
ATOM 682 C C . LYS A 1 86 ? 8.330 7.503 -1.291 1.00 94.12 86 LYS A C 1
ATOM 684 O O . LYS A 1 86 ? 7.632 8.385 -0.808 1.00 94.12 86 LYS A O 1
ATOM 689 N N . ARG A 1 87 ? 9.660 7.604 -1.397 1.00 92.31 87 ARG A N 1
ATOM 690 C CA . ARG A 1 87 ? 10.401 8.805 -0.972 1.00 92.31 87 ARG A CA 1
ATOM 691 C C . ARG A 1 87 ? 9.948 10.053 -1.728 1.00 92.31 87 ARG A C 1
ATOM 693 O O . ARG A 1 87 ? 9.566 11.018 -1.086 1.00 92.31 87 ARG A O 1
ATOM 700 N N . MET A 1 88 ? 9.851 9.978 -3.055 1.00 90.81 88 MET A N 1
ATOM 701 C CA . MET A 1 88 ? 9.377 11.098 -3.880 1.00 90.81 88 MET A CA 1
ATOM 702 C C . MET A 1 88 ? 7.938 11.520 -3.540 1.00 90.81 88 MET A C 1
ATOM 704 O O . MET A 1 88 ? 7.617 12.704 -3.589 1.00 90.81 88 MET A O 1
ATOM 708 N N . ILE A 1 89 ? 7.060 10.574 -3.178 1.00 89.75 89 ILE A N 1
ATOM 709 C CA . ILE A 1 89 ? 5.692 10.887 -2.729 1.00 89.75 89 ILE A CA 1
ATOM 710 C C . ILE A 1 89 ? 5.715 11.656 -1.407 1.00 89.75 89 ILE A C 1
ATOM 712 O O . ILE A 1 89 ? 4.952 12.606 -1.254 1.00 89.75 89 ILE A O 1
ATOM 716 N N . VAL A 1 90 ? 6.563 11.237 -0.461 1.00 88.06 90 VAL A N 1
ATOM 717 C CA . VAL A 1 90 ? 6.707 11.908 0.839 1.00 88.06 90 VAL A CA 1
ATOM 718 C C . VAL A 1 90 ? 7.280 13.310 0.656 1.00 88.06 90 VAL A C 1
ATOM 720 O O . VAL A 1 90 ? 6.693 14.243 1.179 1.00 88.06 90 VAL A O 1
ATOM 723 N N . GLU A 1 91 ? 8.327 13.469 -0.156 1.00 86.38 91 GLU A N 1
ATOM 724 C CA . GLU A 1 91 ? 8.929 14.771 -0.494 1.00 86.38 91 GLU A CA 1
ATOM 725 C C . GLU A 1 91 ? 7.919 15.701 -1.189 1.00 86.38 91 GLU A C 1
ATOM 727 O O . GLU A 1 91 ? 7.818 16.878 -0.872 1.00 86.38 91 GLU A O 1
ATOM 732 N N . SER A 1 92 ? 7.081 15.164 -2.084 1.00 78.69 92 SER A N 1
ATOM 733 C CA . SER A 1 92 ? 5.975 15.927 -2.691 1.00 78.69 92 SER A CA 1
ATOM 734 C C . SER A 1 92 ? 4.876 16.288 -1.679 1.00 78.69 92 SER A C 1
ATOM 736 O O . SER A 1 92 ? 3.994 17.093 -1.982 1.00 78.69 92 SER A O 1
ATOM 738 N N . GLY A 1 93 ? 4.861 15.602 -0.534 1.00 65.94 93 GLY A N 1
ATOM 739 C CA . GLY A 1 93 ? 3.849 15.596 0.519 1.00 65.94 93 GLY A CA 1
ATOM 740 C C . GLY A 1 93 ? 3.995 16.687 1.573 1.00 65.94 93 GLY A C 1
ATOM 741 O O . GLY A 1 93 ? 3.039 16.909 2.308 1.00 65.94 93 GLY A O 1
ATOM 742 N N . GLU A 1 94 ? 5.156 17.340 1.647 1.00 64.56 94 GLU A N 1
ATOM 743 C CA . GLU A 1 94 ? 5.514 18.247 2.747 1.00 64.56 94 GLU A CA 1
ATOM 744 C C . GLU A 1 94 ? 4.783 19.605 2.702 1.00 64.56 94 GLU A C 1
ATOM 746 O O . GLU A 1 94 ? 4.758 20.303 3.710 1.00 64.56 94 GLU A O 1
ATOM 751 N N . ASP A 1 95 ? 4.087 19.931 1.603 1.00 57.53 95 ASP A N 1
ATOM 752 C CA . ASP A 1 95 ? 3.167 21.077 1.546 1.00 57.53 95 ASP A CA 1
ATOM 753 C C . ASP A 1 95 ? 1.807 20.744 2.200 1.00 57.53 95 ASP A C 1
ATOM 755 O O . ASP A 1 95 ? 1.087 19.824 1.787 1.00 57.53 95 ASP A O 1
ATOM 759 N N . GLU A 1 96 ? 1.491 21.502 3.246 1.00 50.47 96 GLU A N 1
ATOM 760 C CA . GLU A 1 96 ? 0.525 21.249 4.321 1.00 50.47 96 GLU A CA 1
ATOM 761 C C . GLU A 1 96 ? -0.896 20.832 3.882 1.00 50.47 96 GLU A C 1
ATOM 763 O O . GLU A 1 96 ? -1.655 21.601 3.292 1.00 50.47 96 GLU A O 1
ATOM 768 N N . GLY A 1 97 ? -1.313 19.615 4.255 1.00 56.72 97 GLY A N 1
ATOM 769 C CA . GLY A 1 97 ? -2.717 19.194 4.211 1.00 56.72 97 GLY A CA 1
ATOM 770 C C . GLY A 1 97 ? -2.938 17.703 4.483 1.00 56.72 97 GLY A C 1
ATOM 771 O O . GLY A 1 97 ? -2.093 16.865 4.171 1.00 56.72 97 GLY A O 1
ATOM 772 N N . CYS A 1 98 ? -4.105 17.348 5.035 1.00 57.06 98 CYS A N 1
ATOM 773 C CA . CYS A 1 98 ? -4.561 15.958 5.129 1.00 57.06 98 CYS A CA 1
ATOM 774 C C . CYS A 1 98 ? -4.942 15.474 3.722 1.00 57.06 98 CYS A C 1
ATOM 776 O O . CYS A 1 98 ? -6.062 15.680 3.249 1.00 57.06 98 CYS A O 1
ATOM 778 N N . ARG A 1 99 ? -3.970 14.918 2.995 1.00 73.00 99 ARG A N 1
ATOM 779 C CA . ARG A 1 99 ? -4.169 14.515 1.601 1.00 73.00 99 ARG A CA 1
ATOM 780 C C . ARG A 1 99 ? -4.979 13.224 1.543 1.00 73.00 99 ARG A C 1
ATOM 782 O O . ARG A 1 99 ? -4.695 12.252 2.240 1.00 73.00 99 ARG A O 1
ATOM 789 N N . SER A 1 100 ? -6.010 13.228 0.704 1.00 86.00 100 SER A N 1
ATOM 790 C CA . SER A 1 100 ? -6.901 12.082 0.537 1.00 86.00 100 SER A CA 1
ATOM 791 C C . SER A 1 100 ? -6.156 10.878 -0.044 1.00 86.00 100 SER A C 1
ATOM 793 O O . SER A 1 100 ? -5.141 11.015 -0.730 1.00 86.00 100 SER A O 1
ATOM 795 N N . ILE A 1 101 ? -6.694 9.672 0.157 1.00 88.62 101 ILE A N 1
ATOM 796 C CA . ILE A 1 101 ? -6.140 8.466 -0.479 1.00 88.62 101 ILE A CA 1
ATOM 797 C C . ILE A 1 101 ? -6.088 8.595 -2.008 1.00 88.62 101 ILE A C 1
ATOM 799 O O . ILE A 1 101 ? -5.187 8.050 -2.640 1.00 88.62 101 ILE A O 1
ATOM 803 N N . GLN A 1 102 ? -7.005 9.373 -2.590 1.00 88.62 102 GLN A N 1
ATOM 804 C CA . GLN A 1 102 ? -7.047 9.645 -4.021 1.00 88.62 102 GLN A CA 1
ATOM 805 C C . GLN A 1 102 ? -5.837 10.468 -4.485 1.00 88.62 102 GLN A C 1
ATOM 807 O O . GLN A 1 102 ? -5.225 10.115 -5.485 1.00 88.62 102 GLN A O 1
ATOM 812 N N . PHE A 1 103 ? -5.419 11.479 -3.714 1.00 89.38 103 PHE A N 1
ATOM 813 C CA . PHE A 1 103 ? -4.201 12.237 -4.014 1.00 89.38 103 PHE A CA 1
ATOM 814 C C . PHE A 1 103 ? -2.982 11.310 -4.122 1.00 89.38 103 PHE A C 1
ATOM 816 O O . PHE A 1 103 ? -2.242 11.340 -5.105 1.00 89.38 103 PHE A O 1
ATOM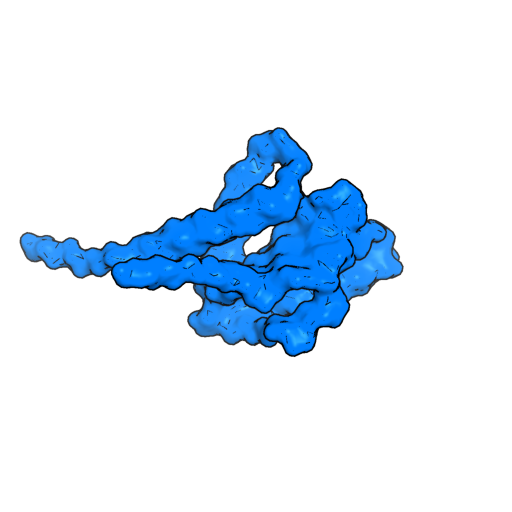 823 N N . TYR A 1 104 ? -2.785 10.446 -3.122 1.00 90.69 104 TYR A N 1
ATOM 824 C CA . TYR A 1 104 ? -1.655 9.519 -3.124 1.00 90.69 104 TYR A CA 1
ATOM 825 C C . TYR A 1 104 ? -1.768 8.476 -4.233 1.00 90.69 104 TYR A C 1
ATOM 827 O O . TYR A 1 104 ? -0.757 8.105 -4.828 1.00 90.69 104 TYR A O 1
ATOM 835 N N . ARG A 1 105 ? -2.990 8.024 -4.535 1.00 91.00 105 ARG A N 1
ATOM 836 C CA . ARG A 1 105 ? -3.258 7.103 -5.639 1.00 91.00 105 ARG A CA 1
ATOM 837 C C . ARG A 1 105 ? -2.766 7.681 -6.963 1.00 91.00 105 ARG A C 1
ATOM 839 O O . ARG A 1 105 ? -2.035 7.002 -7.683 1.00 91.00 105 ARG A O 1
ATOM 846 N N . ASP A 1 106 ? -3.151 8.917 -7.254 1.00 90.00 106 ASP A N 1
ATOM 847 C CA . ASP A 1 106 ? -2.830 9.584 -8.514 1.00 90.00 106 ASP A CA 1
ATOM 848 C C . ASP A 1 106 ? -1.331 9.905 -8.593 1.00 90.00 106 ASP A C 1
ATOM 850 O O . ASP A 1 106 ? -0.695 9.654 -9.617 1.00 90.00 106 ASP A O 1
ATOM 854 N N . LYS A 1 107 ? -0.716 10.308 -7.470 1.00 90.31 107 LYS A N 1
ATOM 855 C CA . LYS A 1 107 ? 0.733 10.549 -7.400 1.00 90.31 107 LYS A CA 1
ATOM 856 C C . LYS A 1 107 ? 1.566 9.292 -7.660 1.00 90.31 107 LYS A C 1
ATOM 858 O O . LYS A 1 107 ? 2.617 9.364 -8.294 1.00 90.31 107 LYS A O 1
ATOM 863 N N . VAL A 1 108 ? 1.117 8.127 -7.189 1.00 91.38 108 VAL A N 1
ATOM 864 C CA . VAL A 1 108 ? 1.782 6.847 -7.490 1.00 91.38 108 VAL A CA 1
ATOM 865 C C . VAL A 1 108 ? 1.738 6.558 -8.987 1.00 91.38 108 VAL A C 1
ATOM 867 O O . VAL A 1 108 ? 2.757 6.157 -9.542 1.00 91.38 108 VAL A O 1
ATOM 870 N N . VAL A 1 109 ? 0.591 6.772 -9.640 1.00 90.75 109 VAL A N 1
ATOM 871 C CA . VAL A 1 109 ? 0.445 6.552 -11.089 1.00 90.75 109 VAL A CA 1
ATOM 872 C C . VAL A 1 109 ? 1.394 7.464 -11.864 1.00 90.75 109 VAL A C 1
ATOM 874 O O . VAL A 1 109 ? 2.183 6.965 -12.663 1.00 90.75 109 VAL A O 1
ATOM 877 N N . GLU A 1 110 ? 1.404 8.760 -11.545 1.00 90.19 110 GLU A N 1
ATOM 878 C CA . GLU A 1 110 ? 2.307 9.747 -12.153 1.00 90.19 110 GLU A CA 1
ATOM 879 C C . GLU A 1 110 ? 3.781 9.321 -12.026 1.00 90.19 110 GLU A C 1
ATOM 881 O O . GLU A 1 110 ? 4.528 9.278 -13.004 1.00 90.19 110 GLU A O 1
ATOM 886 N N . LEU A 1 111 ? 4.219 8.939 -10.823 1.00 90.00 111 LEU A N 1
ATOM 887 C CA . LEU A 1 111 ? 5.614 8.560 -10.585 1.00 90.00 111 LEU A CA 1
ATOM 888 C C . LEU A 1 111 ? 5.989 7.213 -11.211 1.00 90.00 111 LEU A C 1
ATOM 890 O O . LEU A 1 111 ? 7.156 7.008 -11.554 1.00 90.00 111 LEU A O 1
ATOM 894 N N . PHE A 1 112 ? 5.031 6.298 -11.369 1.00 89.56 112 PHE A N 1
ATOM 895 C CA . PHE A 1 112 ? 5.234 5.046 -12.101 1.00 89.56 112 PHE A CA 1
ATOM 896 C C . PHE A 1 112 ? 5.476 5.335 -13.584 1.00 89.56 112 PHE A C 1
ATOM 898 O O . PHE A 1 112 ? 6.401 4.775 -14.173 1.00 89.56 112 PHE A O 1
ATOM 905 N N . GLU A 1 113 ? 4.707 6.253 -14.169 1.00 86.31 113 GLU A N 1
ATOM 906 C CA . GLU A 1 113 ? 4.889 6.684 -15.554 1.00 86.31 113 GLU A CA 1
ATOM 907 C C . GLU A 1 113 ? 6.244 7.370 -15.748 1.00 86.31 113 GLU A C 1
ATOM 909 O O . GLU A 1 113 ? 7.010 6.970 -16.625 1.00 86.31 113 GLU A O 1
ATOM 914 N N . VAL A 1 114 ? 6.613 8.332 -14.899 1.00 84.56 114 VAL A N 1
ATOM 915 C CA . VAL A 1 114 ? 7.925 9.007 -14.975 1.00 84.56 114 VAL A CA 1
ATOM 916 C C . VAL A 1 114 ? 9.080 8.003 -14.864 1.00 84.56 114 VAL A C 1
ATOM 918 O O . VAL A 1 114 ? 10.069 8.078 -15.605 1.00 84.56 114 VAL A O 1
ATOM 921 N N . ALA A 1 115 ? 8.959 7.027 -13.962 1.00 80.00 115 ALA A N 1
ATOM 922 C CA . ALA A 1 115 ? 9.973 5.998 -13.778 1.00 80.00 115 ALA A CA 1
ATOM 923 C C . ALA A 1 115 ? 10.089 5.049 -14.983 1.00 80.00 115 ALA A C 1
ATOM 925 O O . ALA A 1 115 ? 11.205 4.633 -15.303 1.00 80.00 115 ALA A O 1
ATOM 926 N N . ALA A 1 116 ? 8.977 4.745 -15.660 1.00 74.62 116 ALA A N 1
ATOM 927 C CA . ALA A 1 116 ? 8.955 3.938 -16.877 1.00 74.62 116 ALA A CA 1
ATOM 928 C C . ALA A 1 116 ? 9.598 4.673 -18.069 1.00 74.62 116 ALA A C 1
ATOM 930 O O . ALA A 1 116 ? 10.426 4.094 -18.772 1.00 74.62 116 ALA A O 1
ATOM 931 N N . HIS A 1 117 ? 9.303 5.964 -18.255 1.00 64.25 117 HIS A N 1
ATOM 932 C CA . HIS A 1 117 ? 9.870 6.773 -19.345 1.00 64.25 117 HIS A CA 1
ATOM 933 C C . HIS A 1 117 ? 11.368 7.053 -19.165 1.00 64.25 117 HIS A C 1
ATOM 935 O O . HIS A 1 117 ? 12.114 7.090 -20.140 1.00 64.25 117 HIS A O 1
ATOM 941 N N . SER A 1 118 ? 11.846 7.143 -17.920 1.00 59.03 118 SER A N 1
ATOM 942 C CA . SER A 1 118 ? 13.285 7.241 -17.617 1.00 59.03 118 SER A CA 1
ATOM 943 C C . SER A 1 118 ? 14.091 6.012 -18.070 1.00 59.03 118 SER A C 1
ATOM 945 O O . SER A 1 118 ? 15.317 6.060 -18.101 1.00 59.03 118 SER A O 1
ATOM 947 N N . HIS A 1 119 ? 13.422 4.897 -18.381 1.00 50.66 119 HIS A N 1
ATOM 948 C CA . HIS A 1 119 ? 14.033 3.663 -18.876 1.00 50.66 119 HIS A CA 1
ATOM 949 C C . HIS A 1 119 ? 14.012 3.556 -20.413 1.00 50.66 119 HIS A C 1
ATOM 951 O O . HIS A 1 119 ? 14.622 2.643 -20.966 1.00 50.66 119 HIS A O 1
ATOM 957 N N . ALA A 1 120 ? 13.306 4.468 -21.096 1.00 48.75 120 ALA A N 1
ATOM 958 C CA . ALA A 1 120 ? 13.084 4.442 -22.540 1.00 48.75 120 ALA A CA 1
ATOM 959 C C . ALA A 1 120 ? 14.069 5.310 -23.344 1.00 48.75 120 ALA A C 1
ATOM 961 O O . ALA A 1 120 ? 13.971 5.334 -24.566 1.00 48.75 120 ALA A O 1
ATOM 962 N N . VAL A 1 121 ? 15.023 5.997 -22.701 1.00 43.91 121 VAL A N 1
ATOM 963 C CA . VAL A 1 121 ? 16.142 6.641 -23.408 1.00 43.91 121 VAL A CA 1
ATOM 964 C C . VAL A 1 121 ? 17.195 5.562 -23.686 1.00 43.91 121 VAL A C 1
ATOM 966 O O . VAL A 1 121 ? 17.855 5.117 -22.742 1.00 43.91 121 VAL A O 1
ATOM 969 N N . PRO A 1 122 ? 17.373 5.101 -24.939 1.00 42.34 122 PRO A N 1
ATOM 970 C CA . PRO A 1 122 ? 18.507 4.260 -25.262 1.00 42.34 122 PRO A CA 1
ATOM 971 C C . PRO A 1 122 ? 19.763 5.119 -25.151 1.00 42.34 122 PRO A C 1
ATOM 973 O O . PRO A 1 122 ? 19.764 6.290 -25.535 1.00 42.34 122 PRO A O 1
ATOM 976 N N . ALA A 1 123 ? 20.839 4.523 -24.647 1.00 46.62 123 ALA A N 1
ATOM 977 C CA . ALA A 1 123 ? 22.183 5.060 -24.752 1.00 46.62 123 ALA A CA 1
ATOM 978 C C . ALA A 1 123 ? 22.561 5.200 -26.240 1.00 46.62 123 ALA A C 1
ATOM 980 O O . ALA A 1 123 ? 23.185 4.324 -26.830 1.00 46.62 123 ALA A O 1
ATOM 981 N N . GLY A 1 124 ? 22.126 6.292 -26.863 1.00 42.50 124 GLY A N 1
ATOM 982 C CA . GLY A 1 124 ? 22.624 6.764 -28.141 1.00 42.50 124 GLY A CA 1
ATOM 983 C C . GLY A 1 124 ? 23.934 7.484 -27.886 1.00 42.50 124 GLY A C 1
ATOM 984 O O . GLY A 1 124 ? 23.942 8.687 -27.651 1.00 42.50 124 GLY A O 1
ATOM 985 N N . VAL A 1 125 ? 25.024 6.725 -27.881 1.00 48.09 125 VAL A N 1
ATOM 986 C CA . VAL A 1 125 ? 26.371 7.255 -28.098 1.00 48.09 125 VAL A CA 1
ATOM 987 C C . VAL A 1 125 ? 26.498 7.552 -29.594 1.00 48.09 125 VAL A C 1
ATOM 989 O O . VAL A 1 125 ? 26.319 6.625 -30.386 1.00 48.09 125 VAL A O 1
ATOM 992 N N . PRO A 1 126 ? 26.850 8.774 -30.015 1.00 51.38 126 PRO A N 1
ATOM 993 C CA . PRO A 1 126 ? 27.622 8.962 -31.224 1.00 51.38 126 PRO A CA 1
ATOM 994 C C . PRO A 1 126 ? 29.091 9.208 -30.865 1.00 51.38 126 PRO A C 1
ATOM 996 O O . PRO A 1 126 ? 29.409 9.847 -29.860 1.00 51.38 126 PRO A O 1
ATOM 999 N N . ALA A 1 127 ? 29.937 8.600 -31.690 1.00 47.31 127 ALA A N 1
ATOM 1000 C CA . ALA A 1 127 ? 31.392 8.649 -31.675 1.00 47.31 127 ALA A CA 1
ATOM 1001 C C . ALA A 1 127 ? 31.960 10.054 -31.924 1.00 47.31 127 ALA A C 1
ATOM 1003 O O . ALA A 1 127 ? 31.254 10.874 -32.556 1.00 47.31 127 ALA A O 1
#

pLDDT: mean 83.85, std 17.12, range [32.09, 97.06]